Protein AF-A0A2R6F8C0-F1 (afdb_monomer)

Sequence (50 aa):
PTTAADLDIDRDTVIEALTTAHEIRDRYTVLGDGMNEKAAIEAATVTGVV

pLDDT: mean 97.71, std 1.2, range [91.25, 98.62]

Mean predicted aligned error: 1.9 Å

Solvent-accessible surface area (backbone atoms only — not comparable to full-atom values): 3006 Å² total; per-residue (Å²): 121,74,35,34,68,70,68,77,40,57,63,66,59,54,39,53,46,55,35,47,56,50,74,78,47,103,62,96,55,97,49,62,99,42,42,54,66,70,59,34,52,48,52,32,47,76,68,52,32,88

Structure (mmCIF, N/CA/C/O backbone):
data_AF-A0A2R6F8C0-F1
#
_entry.id   AF-A0A2R6F8C0-F1
#
loop_
_atom_site.group_PDB
_atom_site.id
_atom_site.type_symbol
_atom_site.label_atom_id
_atom_site.label_alt_id
_atom_site.label_comp_id
_atom_site.label_asym_id
_atom_site.label_entity_id
_atom_site.label_seq_id
_atom_site.pdbx_PDB_ins_code
_atom_site.Cartn_x
_atom_site.Cartn_y
_atom_site.Cartn_z
_atom_site.occupancy
_atom_site.B_iso_or_equiv
_atom_site.auth_seq_id
_atom_site.auth_comp_id
_atom_site.auth_asym_id
_atom_site.auth_atom_id
_atom_site.pdbx_PDB_model_num
ATOM 1 N N . PRO A 1 1 ? -13.265 4.768 -0.787 1.00 91.25 1 PRO A N 1
ATOM 2 C CA . PRO A 1 1 ? -12.794 3.555 -0.080 1.00 91.25 1 PRO A CA 1
ATOM 3 C C . PRO A 1 1 ? -11.430 3.868 0.533 1.00 91.25 1 PRO A C 1
ATOM 5 O O . PRO A 1 1 ? -10.634 4.539 -0.123 1.00 91.25 1 PRO A O 1
ATOM 8 N N . THR A 1 2 ? -11.206 3.483 1.785 1.00 97.25 2 THR A N 1
ATOM 9 C CA . THR A 1 2 ? -9.953 3.775 2.513 1.00 97.25 2 THR A CA 1
ATOM 10 C C . THR A 1 2 ? -9.243 2.516 2.993 1.00 97.25 2 THR A C 1
ATOM 12 O O . THR A 1 2 ? -8.084 2.600 3.379 1.00 97.25 2 THR A O 1
ATOM 15 N N . THR A 1 3 ? -9.910 1.365 2.935 1.00 98.31 3 THR A N 1
ATOM 16 C CA . THR A 1 3 ? -9.340 0.054 3.255 1.00 98.31 3 THR A CA 1
ATOM 17 C C . THR A 1 3 ? -9.316 -0.840 2.015 1.00 98.31 3 THR A C 1
ATOM 19 O O . THR A 1 3 ? -10.040 -0.593 1.045 1.00 98.31 3 THR A O 1
ATOM 22 N N . ALA A 1 4 ? -8.508 -1.899 2.048 1.00 98.00 4 ALA A N 1
ATOM 23 C CA . ALA A 1 4 ? -8.500 -2.941 1.023 1.00 98.00 4 ALA A CA 1
ATOM 24 C C . ALA A 1 4 ? -9.861 -3.653 0.924 1.00 98.00 4 ALA A C 1
ATOM 26 O O . ALA A 1 4 ? -10.351 -3.906 -0.174 1.00 98.00 4 ALA A O 1
ATOM 27 N N . ALA A 1 5 ? -10.525 -3.873 2.064 1.00 97.88 5 ALA A N 1
ATOM 28 C CA . ALA A 1 5 ? -11.844 -4.500 2.127 1.00 97.88 5 ALA A CA 1
ATOM 29 C C . ALA A 1 5 ? -12.938 -3.659 1.445 1.00 97.88 5 ALA A C 1
ATOM 31 O O . ALA A 1 5 ? -13.792 -4.215 0.761 1.00 97.88 5 ALA A O 1
ATOM 32 N N . ASP A 1 6 ? -12.889 -2.323 1.551 1.00 98.25 6 ASP A N 1
ATOM 33 C CA . ASP A 1 6 ? -13.823 -1.441 0.826 1.00 98.25 6 ASP A CA 1
ATOM 34 C C . ASP A 1 6 ? -13.689 -1.563 -0.705 1.00 98.25 6 ASP A C 1
ATOM 36 O O . ASP A 1 6 ? -14.574 -1.122 -1.443 1.00 98.25 6 ASP A O 1
ATOM 40 N N . LEU A 1 7 ? -12.549 -2.076 -1.177 1.00 97.81 7 LEU A N 1
ATOM 41 C CA . LEU A 1 7 ? -12.245 -2.328 -2.584 1.00 97.81 7 LEU A CA 1
ATOM 42 C C . LEU A 1 7 ? -12.411 -3.800 -2.985 1.00 97.81 7 LEU A C 1
ATOM 44 O O . LEU A 1 7 ? -12.193 -4.098 -4.155 1.00 97.81 7 LEU A O 1
ATOM 48 N N . ASP A 1 8 ? -12.798 -4.684 -2.058 1.00 98.06 8 ASP A N 1
ATOM 49 C CA . ASP A 1 8 ? -12.853 -6.140 -2.267 1.00 98.06 8 ASP A CA 1
ATOM 50 C C . ASP A 1 8 ? -11.492 -6.724 -2.703 1.00 98.06 8 ASP A C 1
ATOM 52 O O . ASP A 1 8 ? -11.392 -7.540 -3.616 1.00 98.06 8 ASP A O 1
ATOM 56 N N . ILE A 1 9 ? -10.413 -6.236 -2.077 1.00 98.31 9 ILE A N 1
ATOM 57 C CA . ILE A 1 9 ? -9.037 -6.671 -2.335 1.00 98.31 9 ILE A CA 1
ATOM 58 C C . ILE A 1 9 ? -8.476 -7.351 -1.088 1.00 98.31 9 ILE A C 1
ATOM 60 O O . ILE A 1 9 ? -8.524 -6.800 0.015 1.00 98.31 9 ILE A O 1
ATOM 64 N N . ASP A 1 10 ? -7.879 -8.525 -1.281 1.00 98.00 10 ASP A N 1
ATOM 65 C CA . ASP A 1 10 ? -7.190 -9.254 -0.224 1.00 98.00 10 ASP A CA 1
ATOM 66 C C . ASP A 1 10 ? -5.916 -8.535 0.237 1.00 98.00 10 ASP A C 1
ATOM 68 O O . ASP A 1 10 ? -5.173 -7.935 -0.546 1.00 98.00 10 ASP A O 1
ATOM 72 N N . ARG A 1 11 ? -5.619 -8.656 1.535 1.00 97.62 11 ARG A N 1
ATOM 73 C CA . ARG A 1 11 ? -4.403 -8.106 2.154 1.00 97.62 11 ARG A CA 1
ATOM 74 C C . ARG A 1 11 ? -3.147 -8.490 1.374 1.00 97.62 11 ARG A C 1
ATOM 76 O O . ARG A 1 11 ? -2.329 -7.621 1.088 1.00 97.62 11 ARG A O 1
ATOM 83 N N . ASP A 1 12 ? -3.007 -9.763 1.023 1.00 97.94 12 ASP A N 1
ATOM 84 C CA . ASP A 1 12 ? -1.803 -10.280 0.366 1.00 97.94 12 ASP A CA 1
ATOM 85 C C . ASP A 1 12 ? -1.608 -9.658 -1.021 1.00 97.94 12 ASP A C 1
ATOM 87 O O . ASP A 1 12 ? -0.486 -9.314 -1.385 1.00 97.94 12 ASP A O 1
ATOM 91 N N . THR A 1 13 ? -2.699 -9.385 -1.743 1.00 98.56 13 THR A N 1
ATOM 92 C CA . THR A 1 13 ? -2.659 -8.660 -3.020 1.00 98.56 13 THR A CA 1
ATOM 93 C C . THR A 1 13 ? -2.155 -7.229 -2.846 1.00 98.56 13 THR A C 1
ATOM 95 O O . THR A 1 13 ? -1.379 -6.746 -3.670 1.00 98.56 13 THR A O 1
ATOM 98 N N . VAL A 1 14 ? -2.544 -6.535 -1.770 1.00 98.31 14 VAL A N 1
ATOM 99 C CA . VAL A 1 14 ? -2.009 -5.195 -1.468 1.00 98.31 14 VAL A CA 1
ATOM 100 C C . VAL A 1 14 ? -0.513 -5.262 -1.178 1.00 98.31 14 VAL A C 1
ATOM 102 O O . VAL A 1 14 ? 0.244 -4.435 -1.685 1.00 98.31 14 VAL A O 1
ATOM 105 N N . ILE A 1 15 ? -0.077 -6.240 -0.382 1.00 98.44 15 ILE A N 1
ATOM 106 C CA . ILE A 1 15 ? 1.338 -6.398 -0.035 1.00 98.44 15 ILE A CA 1
ATOM 107 C C . ILE A 1 15 ? 2.174 -6.717 -1.279 1.00 98.44 15 ILE A C 1
ATOM 109 O O . ILE A 1 15 ? 3.179 -6.047 -1.509 1.00 98.44 15 ILE A O 1
ATOM 113 N N . GLU A 1 16 ? 1.738 -7.657 -2.118 1.00 98.50 16 GLU A N 1
ATOM 114 C CA . GLU A 1 16 ? 2.403 -7.994 -3.382 1.00 98.50 16 GLU A CA 1
ATOM 115 C C . GLU A 1 16 ? 2.471 -6.792 -4.333 1.00 98.50 16 GLU A C 1
ATOM 117 O O . GLU A 1 16 ? 3.514 -6.508 -4.927 1.00 98.50 16 GLU A O 1
ATOM 122 N N . ALA A 1 17 ? 1.384 -6.027 -4.446 1.00 98.38 17 ALA A N 1
ATOM 123 C CA . ALA A 1 17 ? 1.372 -4.828 -5.272 1.00 98.38 17 ALA A CA 1
ATOM 124 C C . ALA A 1 17 ? 2.373 -3.777 -4.763 1.00 98.38 17 ALA A C 1
ATOM 126 O O . ALA A 1 17 ? 3.078 -3.166 -5.562 1.00 98.38 17 ALA A O 1
ATOM 127 N N . LEU A 1 18 ? 2.479 -3.565 -3.447 1.00 98.19 18 LEU A N 1
ATOM 128 C CA . LEU A 1 18 ? 3.419 -2.599 -2.866 1.00 98.19 18 LEU A CA 1
ATOM 129 C C . LEU A 1 18 ? 4.887 -2.985 -3.090 1.00 98.19 18 LEU A C 1
ATOM 131 O O . LEU A 1 18 ? 5.713 -2.101 -3.329 1.00 98.19 18 LEU A O 1
ATOM 135 N N . THR A 1 19 ? 5.220 -4.277 -3.030 1.00 98.50 19 THR A N 1
ATOM 136 C CA . THR A 1 19 ? 6.599 -4.749 -3.230 1.00 98.50 19 THR A CA 1
ATOM 137 C C . THR A 1 19 ? 7.015 -4.708 -4.702 1.00 98.50 19 THR A C 1
ATOM 139 O O . THR A 1 19 ? 8.169 -4.404 -5.000 1.00 98.50 19 THR A O 1
ATOM 142 N N . THR A 1 20 ? 6.076 -4.901 -5.633 1.00 98.31 20 THR A N 1
ATOM 143 C CA . THR A 1 20 ? 6.348 -4.982 -7.083 1.00 98.31 20 THR A CA 1
ATOM 144 C C . THR A 1 20 ? 6.047 -3.697 -7.863 1.00 98.31 20 THR 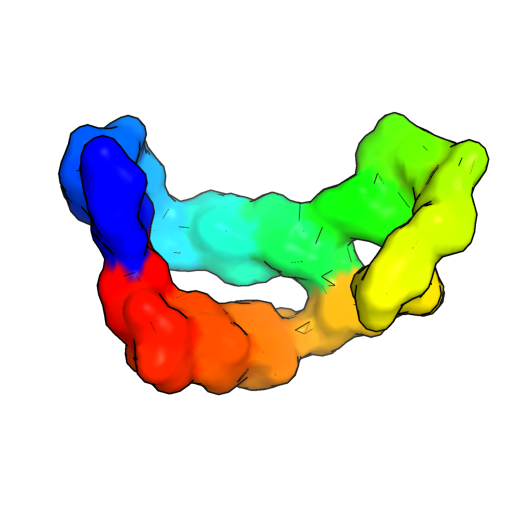A C 1
ATOM 146 O O . THR A 1 20 ? 6.501 -3.542 -8.994 1.00 98.31 20 THR A O 1
ATOM 149 N N . ALA A 1 21 ? 5.343 -2.717 -7.282 1.00 98.31 21 ALA A N 1
ATOM 150 C CA . ALA A 1 21 ? 4.889 -1.511 -7.993 1.00 98.31 21 ALA A CA 1
ATOM 151 C C . ALA A 1 21 ? 6.002 -0.718 -8.702 1.00 98.31 21 ALA A C 1
ATOM 153 O O . ALA A 1 21 ? 5.749 -0.071 -9.722 1.00 98.31 21 ALA A O 1
ATOM 154 N N . HIS A 1 22 ? 7.223 -0.750 -8.168 1.00 97.88 22 HIS A N 1
ATOM 155 C CA . HIS A 1 22 ? 8.384 -0.072 -8.744 1.00 97.88 22 HIS A CA 1
ATOM 156 C C . HIS A 1 22 ? 8.804 -0.647 -10.115 1.00 97.88 22 HIS A C 1
ATOM 158 O O . HIS A 1 22 ? 9.386 0.073 -10.921 1.00 97.88 22 HIS A O 1
ATOM 164 N N . GLU A 1 23 ? 8.439 -1.893 -10.424 1.00 97.81 23 GLU A N 1
ATOM 165 C CA . GLU A 1 23 ? 8.777 -2.578 -11.680 1.00 97.81 23 GLU A CA 1
ATOM 166 C C . GLU A 1 23 ? 7.820 -2.231 -12.832 1.00 97.81 23 GLU A C 1
ATOM 168 O O . GLU A 1 23 ? 8.139 -2.441 -14.001 1.00 97.81 23 GLU A O 1
ATOM 173 N N . ILE A 1 24 ? 6.648 -1.658 -12.530 1.00 98.06 24 ILE A N 1
ATOM 174 C CA . ILE A 1 24 ? 5.600 -1.371 -13.527 1.00 98.06 24 ILE A CA 1
ATOM 175 C C . ILE A 1 24 ? 6.090 -0.386 -14.597 1.00 98.06 24 ILE A C 1
ATOM 177 O O . ILE A 1 24 ? 5.644 -0.424 -15.748 1.00 98.06 24 ILE A O 1
ATOM 181 N N . ARG A 1 25 ? 6.979 0.541 -14.228 1.00 97.31 25 ARG A N 1
ATOM 182 C CA . ARG A 1 25 ? 7.551 1.505 -15.167 1.00 97.31 25 ARG A CA 1
ATOM 183 C C . ARG A 1 25 ? 8.909 1.982 -14.689 1.00 97.31 25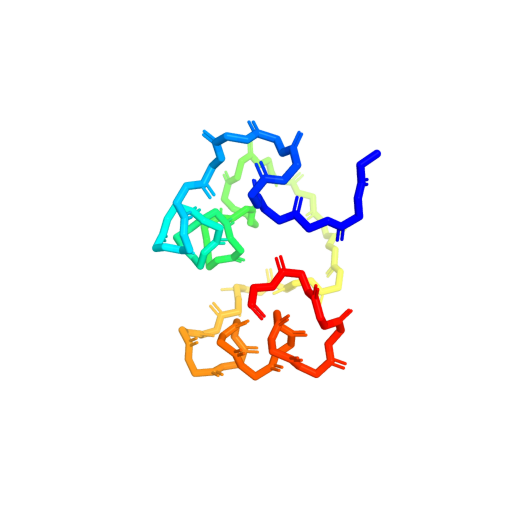 ARG A C 1
ATOM 185 O O . ARG A 1 25 ? 9.046 2.358 -13.532 1.00 97.31 25 ARG A O 1
ATOM 192 N N . ASP A 1 26 ? 9.824 2.143 -15.639 1.00 95.56 26 ASP A N 1
ATOM 193 C CA . ASP A 1 26 ? 11.094 2.841 -15.446 1.00 95.56 26 ASP A CA 1
ATOM 194 C C . ASP A 1 26 ? 10.861 4.332 -15.132 1.00 95.56 26 ASP A C 1
ATOM 196 O O . ASP A 1 26 ? 10.747 5.199 -16.006 1.00 95.56 26 ASP A O 1
ATOM 200 N N . ARG A 1 27 ? 10.629 4.615 -13.849 1.00 97.12 27 ARG A N 1
ATOM 201 C CA . ARG A 1 27 ? 10.442 5.953 -13.298 1.00 97.12 27 ARG A CA 1
ATOM 202 C C . ARG A 1 27 ? 10.896 5.959 -11.849 1.00 97.12 27 ARG A C 1
ATOM 204 O O . ARG A 1 27 ? 10.375 5.215 -11.026 1.00 97.12 27 ARG A O 1
ATOM 211 N N . TYR A 1 28 ? 11.734 6.932 -11.517 1.00 96.56 28 TYR A N 1
ATOM 212 C CA . TYR A 1 28 ? 12.075 7.218 -10.133 1.00 96.56 28 TYR A CA 1
ATOM 213 C C . TYR A 1 2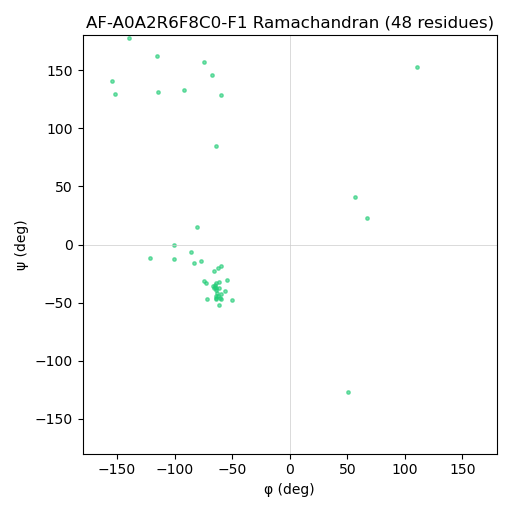8 ? 10.840 7.584 -9.286 1.00 96.56 28 TYR A C 1
ATOM 215 O O . TYR A 1 28 ? 10.063 8.477 -9.642 1.00 96.56 28 TYR A O 1
ATOM 223 N N . THR A 1 29 ? 10.686 6.912 -8.143 1.00 98.00 29 THR A N 1
ATOM 224 C CA . THR A 1 29 ? 9.661 7.185 -7.123 1.00 98.00 29 THR A CA 1
ATOM 225 C C . THR A 1 29 ? 10.258 7.052 -5.719 1.00 98.00 29 THR A C 1
ATOM 227 O O . THR A 1 29 ? 11.414 6.661 -5.566 1.00 98.00 29 THR A O 1
ATOM 230 N N . VAL A 1 30 ? 9.454 7.318 -4.681 1.00 97.56 30 VAL A N 1
ATOM 231 C CA . VAL A 1 30 ? 9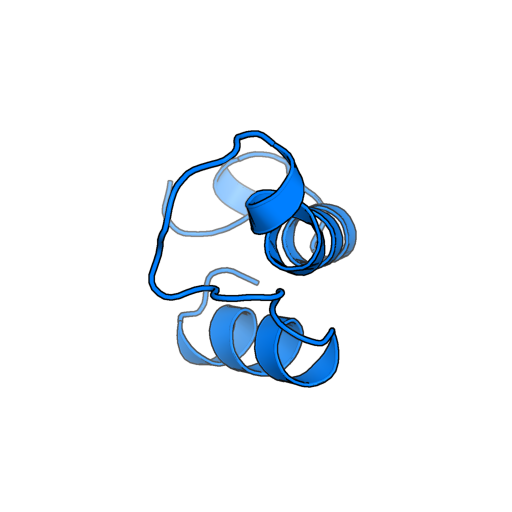.833 7.053 -3.280 1.00 9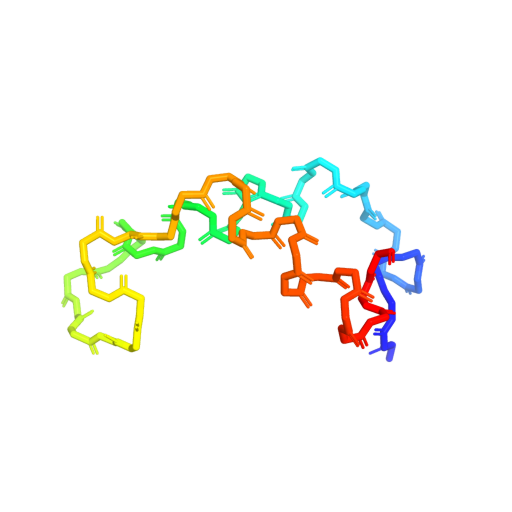7.56 30 VAL A CA 1
ATOM 232 C C . VAL A 1 30 ? 10.145 5.574 -3.008 1.00 97.56 30 VAL A C 1
ATOM 234 O O . VAL A 1 30 ? 10.814 5.272 -2.028 1.00 97.56 30 VAL A O 1
ATOM 237 N N . LEU A 1 31 ? 9.697 4.656 -3.875 1.00 97.38 31 LEU A N 1
ATOM 238 C CA . LEU A 1 31 ? 9.954 3.224 -3.724 1.00 97.38 31 LEU A CA 1
ATOM 239 C C . LEU A 1 31 ? 11.375 2.812 -4.140 1.00 97.38 31 LEU A C 1
ATOM 241 O O . LEU A 1 31 ? 11.775 1.712 -3.786 1.00 97.38 31 LEU A O 1
ATOM 245 N N . GLY A 1 32 ? 12.144 3.657 -4.843 1.00 96.56 32 GLY A N 1
ATOM 246 C CA . GLY A 1 32 ? 13.514 3.325 -5.267 1.00 96.56 32 GLY A CA 1
ATOM 247 C C . GLY A 1 32 ? 13.609 1.965 -5.974 1.00 96.56 32 GLY A C 1
ATOM 248 O O . GLY A 1 32 ? 12.831 1.705 -6.891 1.00 96.56 32 GLY A O 1
ATOM 249 N N . ASP A 1 33 ? 14.515 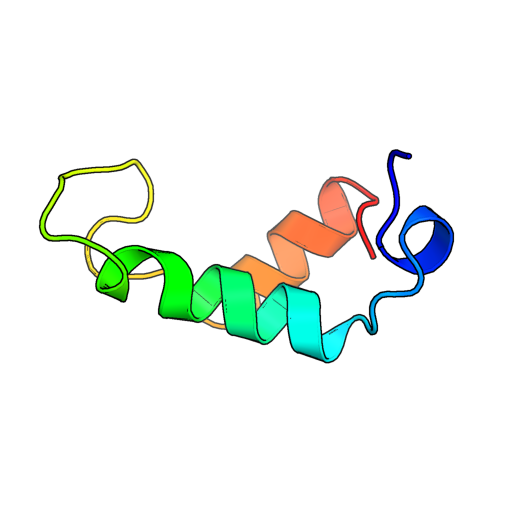1.105 -5.498 1.00 95.88 33 ASP A N 1
ATOM 250 C CA . ASP A 1 33 ? 14.721 -0.279 -5.972 1.00 95.88 33 ASP A CA 1
ATOM 251 C C . ASP A 1 33 ? 13.712 -1.291 -5.383 1.00 95.88 33 ASP A C 1
ATOM 253 O O . ASP A 1 33 ? 13.939 -2.498 -5.411 1.00 95.88 33 ASP A O 1
ATOM 257 N N . GLY A 1 34 ? 12.619 -0.804 -4.797 1.00 96.94 34 GLY A N 1
ATOM 258 C CA . GLY A 1 34 ? 11.545 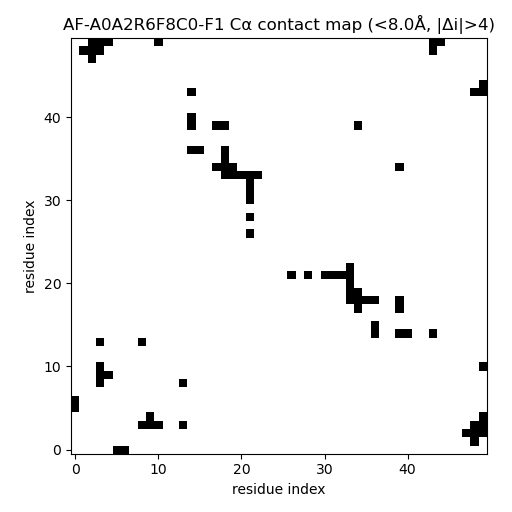-1.615 -4.242 1.00 96.94 34 GLY A CA 1
ATOM 259 C C . GLY A 1 34 ? 11.454 -1.582 -2.718 1.00 96.94 34 GLY A C 1
ATOM 260 O O . GLY A 1 34 ? 12.422 -1.381 -1.981 1.00 96.94 34 GLY A O 1
ATOM 261 N N . MET A 1 35 ? 10.232 -1.803 -2.236 1.00 97.00 35 MET A N 1
ATOM 262 C CA . MET A 1 35 ? 9.922 -1.976 -0.821 1.00 97.00 35 MET A CA 1
ATOM 263 C C . MET A 1 35 ? 9.980 -3.467 -0.478 1.00 97.00 35 MET A C 1
ATOM 265 O O . MET A 1 35 ? 9.394 -4.284 -1.181 1.00 97.00 35 MET A O 1
ATOM 269 N N . ASN A 1 36 ? 10.649 -3.838 0.617 1.00 98.06 36 ASN A N 1
ATOM 270 C CA . ASN A 1 36 ? 10.588 -5.220 1.097 1.00 98.06 36 ASN A CA 1
ATOM 271 C C . ASN A 1 36 ? 9.234 -5.523 1.764 1.00 98.06 36 ASN A C 1
ATOM 273 O O . ASN A 1 36 ? 8.557 -4.629 2.270 1.00 98.06 36 ASN A O 1
ATOM 277 N N . GLU A 1 37 ? 8.866 -6.802 1.815 1.00 98.00 37 GLU A N 1
ATOM 278 C CA . GLU A 1 37 ? 7.567 -7.255 2.328 1.00 98.00 37 GLU A CA 1
ATOM 279 C C . GLU A 1 37 ? 7.279 -6.780 3.761 1.00 98.00 37 GLU A C 1
ATOM 281 O O . GLU A 1 37 ? 6.174 -6.337 4.067 1.00 98.00 37 GLU A O 1
ATOM 286 N N . LYS A 1 38 ? 8.287 -6.788 4.642 1.00 98.50 38 LYS A N 1
ATOM 287 C CA . LYS A 1 38 ? 8.126 -6.338 6.031 1.00 98.50 38 LYS A CA 1
ATOM 288 C C . LYS A 1 38 ? 7.732 -4.860 6.105 1.00 98.50 38 LYS A C 1
ATOM 290 O O . LYS A 1 38 ? 6.835 -4.512 6.869 1.00 98.50 38 LYS A O 1
ATOM 295 N N . ALA A 1 39 ? 8.382 -4.010 5.312 1.00 98.25 39 ALA A N 1
ATOM 296 C CA . ALA A 1 39 ? 8.054 -2.592 5.225 1.00 98.25 39 ALA A CA 1
ATOM 297 C C . ALA A 1 39 ? 6.666 -2.364 4.600 1.00 98.25 39 ALA A C 1
ATOM 299 O O . ALA A 1 39 ? 5.944 -1.477 5.050 1.00 98.25 39 ALA A O 1
ATOM 300 N N . ALA A 1 40 ? 6.261 -3.190 3.628 1.00 98.44 40 ALA A N 1
ATOM 301 C CA . ALA A 1 40 ? 4.921 -3.134 3.041 1.00 98.44 40 ALA A CA 1
ATOM 302 C C . ALA A 1 40 ? 3.836 -3.478 4.067 1.00 98.44 40 ALA A C 1
ATOM 304 O O . ALA A 1 40 ? 2.861 -2.738 4.207 1.00 98.44 40 ALA A O 1
ATOM 305 N N . ILE A 1 41 ? 4.038 -4.548 4.843 1.00 98.62 41 ILE A N 1
ATOM 306 C CA . ILE A 1 41 ? 3.136 -4.942 5.930 1.00 98.62 41 ILE A CA 1
ATOM 307 C C . ILE A 1 41 ? 3.039 -3.833 6.981 1.00 98.62 41 ILE A C 1
ATOM 309 O O . ILE A 1 41 ? 1.934 -3.490 7.407 1.00 98.62 41 ILE A O 1
ATOM 313 N N . GLU A 1 42 ? 4.173 -3.265 7.394 1.00 98.56 42 GLU A N 1
ATOM 314 C CA . GLU A 1 42 ? 4.217 -2.180 8.375 1.00 98.56 42 GLU A CA 1
ATOM 315 C C . GLU A 1 42 ? 3.464 -0.946 7.874 1.00 98.56 42 GLU A C 1
ATOM 317 O O . GLU A 1 42 ? 2.558 -0.468 8.555 1.00 98.56 42 GLU A O 1
ATOM 322 N N . ALA A 1 43 ? 3.769 -0.470 6.666 1.00 98.44 43 ALA A N 1
ATOM 323 C CA . ALA A 1 43 ? 3.123 0.701 6.088 1.00 98.44 43 ALA A CA 1
ATOM 324 C C . ALA A 1 43 ? 1.608 0.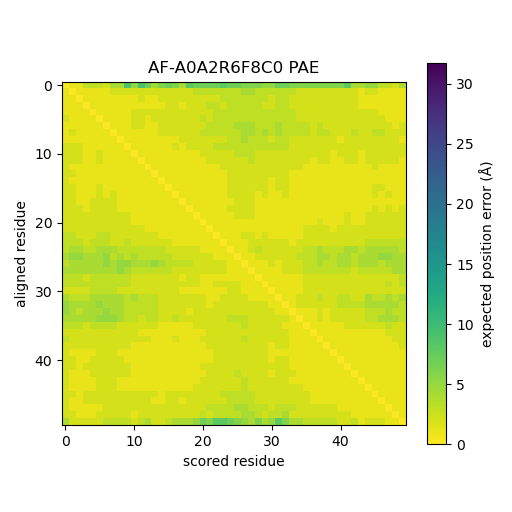506 5.943 1.00 98.44 43 ALA A C 1
ATOM 326 O O . ALA A 1 43 ? 0.838 1.376 6.356 1.00 98.44 43 ALA A O 1
ATOM 327 N N . ALA A 1 44 ? 1.171 -0.638 5.410 1.00 98.25 44 ALA A N 1
ATOM 328 C CA . ALA A 1 44 ? -0.245 -0.929 5.210 1.00 98.25 44 ALA A CA 1
ATOM 329 C C . ALA A 1 44 ? -1.008 -1.043 6.546 1.00 98.25 44 ALA A C 1
ATOM 331 O O . ALA A 1 44 ? -2.128 -0.547 6.654 1.00 98.25 44 ALA A O 1
ATOM 332 N N . THR A 1 45 ? -0.377 -1.610 7.582 1.00 98.44 45 THR A N 1
ATOM 333 C CA . THR A 1 45 ? -0.968 -1.725 8.929 1.00 98.44 45 THR A CA 1
ATOM 334 C C . THR A 1 45 ? -1.032 -0.364 9.632 1.00 98.44 45 THR A C 1
ATOM 336 O O . THR A 1 45 ? -2.067 0.011 10.174 1.00 98.44 45 THR A O 1
ATOM 339 N N . VAL A 1 46 ? 0.058 0.414 9.613 1.00 98.62 46 VAL A N 1
ATOM 340 C CA . VAL A 1 46 ? 0.136 1.730 10.280 1.00 98.62 46 VAL A CA 1
ATOM 341 C C . VAL A 1 46 ? -0.842 2.732 9.667 1.00 98.62 46 VAL A C 1
ATOM 343 O O . VAL A 1 46 ? -1.381 3.584 10.370 1.00 98.62 46 VAL A O 1
ATOM 346 N N . THR A 1 47 ? -1.088 2.627 8.362 1.00 98.12 47 THR A 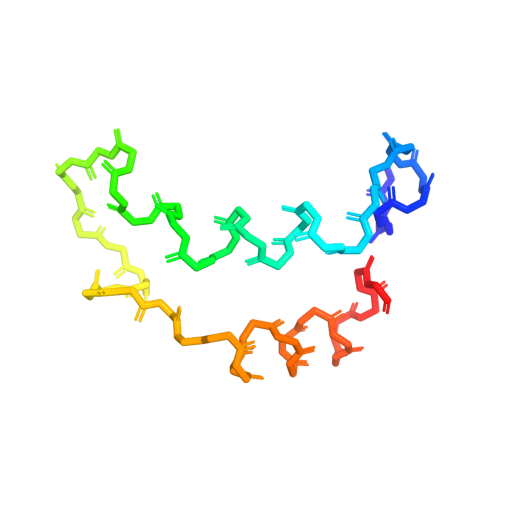N 1
ATOM 347 C CA . THR A 1 47 ? -2.036 3.493 7.648 1.00 98.12 47 THR A CA 1
ATOM 348 C C . THR A 1 47 ? -3.483 2.999 7.704 1.00 98.12 47 THR A C 1
ATOM 350 O O . THR A 1 47 ? -4.375 3.728 7.275 1.00 98.12 47 THR A O 1
ATOM 353 N N . GLY A 1 48 ? -3.734 1.802 8.248 1.00 98.06 48 GLY A N 1
ATOM 354 C CA . GLY A 1 48 ? -5.070 1.204 8.317 1.00 98.06 48 GLY A CA 1
ATOM 355 C C . GLY A 1 48 ? -5.646 0.821 6.953 1.00 98.06 48 GLY A C 1
ATOM 356 O O . GLY A 1 48 ? -6.863 0.747 6.803 1.00 98.06 48 GLY A O 1
ATOM 357 N N . VAL A 1 49 ? -4.786 0.611 5.951 1.00 98.25 49 VAL A N 1
ATOM 358 C CA . VAL A 1 49 ? -5.202 0.110 4.634 1.00 98.25 49 VAL A CA 1
ATOM 359 C C . VAL A 1 49 ? -5.577 -1.374 4.723 1.00 98.25 49 VAL A C 1
ATOM 361 O O . VAL A 1 49 ? -6.497 -1.798 4.021 1.00 98.25 49 VAL A O 1
ATOM 364 N N . VAL A 1 50 ? -4.903 -2.141 5.594 1.00 95.31 50 VAL A N 1
ATOM 365 C CA . VAL A 1 50 ? -5.136 -3.579 5.865 1.00 95.31 50 VAL A CA 1
ATOM 366 C C . VAL A 1 50 ? -5.222 -3.897 7.353 1.00 95.31 50 VAL A C 1
ATOM 368 O O . VAL A 1 50 ? -4.794 -3.052 8.170 1.00 95.31 50 VAL A O 1
#

Foldseek 3Di:
DQACVVVVHDPVRQLVCQFCVCVPDDDDDPQHVGDDSVRSVVVCVVSVND

Radius of gyration: 11.18 Å; Cα contacts (8 Å, |Δi|>4): 42; chains: 1; bounding box: 28×18×26 Å

Nearest PDB structures (foldseek):
  4rgq-assembly2_C  TM=9.987E-01  e=2.956E-04  Methanocaldococcus jannaschii DSM 2661
  4rgq-assembly1_A  TM=9.958E-01  e=3.384E-04  Methanocaldococcus jannaschii DSM 2661
  4rfl-assembly2_D  TM=9.951E-01  e=4.433E-04  Methanocaldococcus jannaschii DSM 2661
  4rfl-assembly2_C  TM=9.975E-01  e=5.075E-04  Methanocaldococcus jannaschii DSM 2661
  4rfl-assembly1_B  TM=9.964E-01  e=5.075E-04  Methanocaldococcus jannaschii DSM 2661

Secondary structure (DSSP, 8-state):
--SSGGGT--HHHHHHHHHHGGGSSS---TTTT---HHHHHHHHHHTT--